Protein AF-A0A0A7GF21-F1 (afdb_monomer_lite)

Radius of gyration: 29.81 Å; chains: 1; bounding box: 66×84×25 Å

Secondary structure (DSSP, 8-state):
-EEEEEEESS-B--EEEEE--TTEEEEEEETTEEEEEEE-EEETTTEEE--B---EEEEEEEEEHHHHHHHHHHHHHHHHHHHTTS-S---HHHHHHHHHHHHHHHHTS--

Foldseek 3Di:
DDKDKDAFPFKDKDWDPQFDDQQKWKFKDDPNDTDDIFTFDDDVNTTTIGTDGDHGIIMIDIDRNVVVVVVVVVVVVVVVVVVVVPPPDPPPVVVVVVVVVVVVVVVVVPD

pLDDT: mean 83.8, std 17.34, range [48.25, 98.31]

Organism: Geoglobus acetivorans (NCBI:txid565033)

Structure (mmCIF, N/CA/C/O backbone):
data_AF-A0A0A7GF21-F1
#
_entry.id   AF-A0A0A7GF21-F1
#
loop_
_atom_site.group_PDB
_atom_site.id
_atom_site.type_symbol
_atom_site.label_atom_id
_atom_site.label_alt_id
_atom_site.label_comp_id
_atom_site.label_asym_id
_atom_site.label_entity_id
_atom_site.label_seq_id
_atom_site.pdbx_PDB_ins_code
_atom_site.Cartn_x
_atom_site.Cartn_y
_atom_site.Cartn_z
_atom_site.occupancy
_atom_site.B_iso_or_equiv
_atom_site.auth_seq_id
_atom_site.auth_comp_id
_atom_site.auth_asym_id
_atom_site.auth_atom_id
_atom_site.pdbx_PDB_model_num
ATOM 1 N N . MET A 1 1 ? -2.659 6.046 -10.093 1.00 85.38 1 ME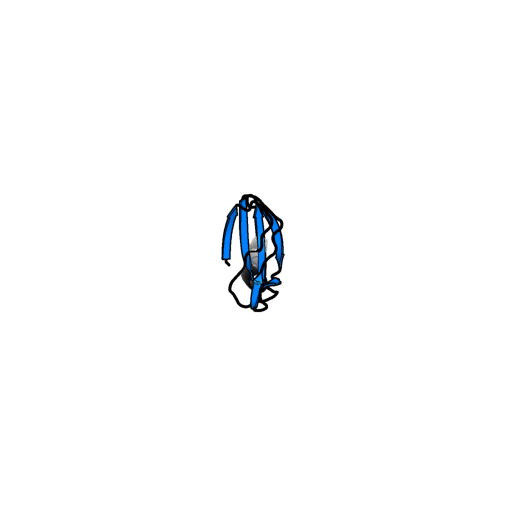T A N 1
ATOM 2 C CA . MET A 1 1 ? -3.010 5.990 -8.655 1.00 85.38 1 MET A CA 1
ATOM 3 C C . MET A 1 1 ? -4.498 5.728 -8.529 1.00 85.38 1 MET A C 1
ATOM 5 O O . MET A 1 1 ? -5.272 6.425 -9.172 1.00 85.38 1 MET A O 1
ATOM 9 N N . TRP A 1 2 ? -4.884 4.769 -7.689 1.00 94.25 2 TRP A N 1
ATOM 10 C CA . TRP A 1 2 ? -6.287 4.471 -7.384 1.00 94.25 2 TRP A CA 1
ATOM 11 C C . TRP A 1 2 ? -6.548 4.742 -5.908 1.00 94.25 2 TRP A C 1
ATOM 13 O O . TRP A 1 2 ? -5.692 4.461 -5.071 1.00 94.25 2 TRP A O 1
ATOM 23 N N . LYS A 1 3 ? -7.715 5.301 -5.587 1.00 96.44 3 LYS A N 1
ATOM 24 C CA . LYS A 1 3 ? -8.093 5.675 -4.222 1.00 96.44 3 LYS A CA 1
ATOM 25 C C . LYS A 1 3 ? -9.522 5.237 -3.944 1.00 96.44 3 LYS A C 1
ATOM 27 O O . LYS A 1 3 ? -10.418 5.521 -4.734 1.00 96.44 3 LYS A O 1
ATOM 32 N N . VAL A 1 4 ? -9.731 4.585 -2.807 1.00 96.56 4 VAL A N 1
ATOM 33 C CA . VAL A 1 4 ? -11.051 4.138 -2.358 1.00 96.56 4 VAL A CA 1
ATOM 34 C C . VAL A 1 4 ? -11.213 4.398 -0.866 1.00 96.56 4 VAL A C 1
ATOM 36 O O . VAL A 1 4 ? -10.266 4.269 -0.094 1.00 96.56 4 VAL A O 1
ATOM 39 N N . LYS A 1 5 ? -12.418 4.793 -0.457 1.00 97.38 5 LYS A N 1
ATOM 40 C CA . LYS A 1 5 ? -12.795 4.907 0.954 1.00 97.38 5 LYS A CA 1
ATOM 41 C C . LYS A 1 5 ? -13.695 3.739 1.310 1.00 97.38 5 LYS A C 1
ATOM 43 O O . LYS A 1 5 ? -14.644 3.459 0.581 1.00 97.38 5 LYS A O 1
ATOM 48 N N . VAL A 1 6 ? -13.403 3.074 2.419 1.00 96.56 6 VAL A N 1
ATOM 49 C CA . VAL A 1 6 ? -14.151 1.902 2.876 1.00 96.56 6 VAL A CA 1
ATOM 50 C C . VAL A 1 6 ? -14.494 2.027 4.352 1.00 96.56 6 VAL A C 1
ATOM 52 O O . VAL A 1 6 ? -13.738 2.601 5.133 1.00 96.56 6 VAL A O 1
ATOM 55 N N . GLN A 1 7 ? -15.640 1.466 4.730 1.00 97.31 7 GLN A N 1
ATOM 56 C CA . GLN A 1 7 ? -16.011 1.257 6.124 1.00 97.31 7 GLN A CA 1
ATOM 57 C C . GLN A 1 7 ? -15.982 -0.246 6.410 1.00 97.31 7 GLN A C 1
ATOM 59 O O . GLN A 1 7 ? -16.925 -0.974 6.101 1.00 97.31 7 GLN A O 1
ATOM 64 N N . ALA A 1 8 ? -14.873 -0.720 6.968 1.00 96.81 8 ALA A N 1
ATOM 65 C CA . ALA A 1 8 ? -14.629 -2.137 7.198 1.00 96.81 8 ALA A CA 1
ATOM 66 C C . ALA A 1 8 ? -15.009 -2.535 8.630 1.00 96.81 8 ALA A C 1
ATOM 68 O O . ALA A 1 8 ? -14.527 -1.951 9.597 1.00 96.81 8 ALA A O 1
ATOM 69 N N . LYS A 1 9 ? -15.861 -3.554 8.784 1.00 97.38 9 LYS A N 1
ATOM 70 C CA . LYS A 1 9 ? -16.225 -4.105 10.106 1.00 97.38 9 LYS A CA 1
ATOM 71 C C . LYS A 1 9 ? -15.320 -5.260 10.552 1.00 97.38 9 LYS A C 1
ATOM 73 O O . LYS A 1 9 ? -15.377 -5.656 11.710 1.00 97.38 9 LYS A O 1
ATOM 78 N N . LYS A 1 10 ? -14.552 -5.839 9.627 1.00 97.94 10 LYS A N 1
ATOM 79 C CA . LYS A 1 10 ? -13.679 -7.010 9.807 1.00 97.94 10 LYS A CA 1
ATOM 80 C C . LYS A 1 10 ? -12.504 -6.916 8.821 1.00 97.94 10 LYS A C 1
ATOM 82 O O . LYS A 1 10 ? -12.658 -6.188 7.837 1.00 97.94 10 LYS A O 1
ATOM 87 N N . PRO A 1 11 ? -11.398 -7.651 9.044 1.00 97.50 11 PRO A N 1
ATOM 88 C CA . PRO A 1 11 ? -10.342 -7.822 8.048 1.00 97.50 11 PRO A CA 1
ATOM 89 C C . PRO A 1 11 ? -10.897 -8.258 6.692 1.00 97.50 11 PRO A C 1
ATOM 91 O O . PRO A 1 11 ? -11.897 -8.982 6.625 1.00 97.50 11 PRO A O 1
ATOM 94 N N . PHE A 1 12 ? -10.271 -7.796 5.615 1.00 97.38 12 PHE A N 1
ATOM 95 C CA . PHE A 1 12 ? -10.767 -7.990 4.256 1.00 97.38 12 PHE A CA 1
ATOM 96 C C . PHE A 1 12 ? -9.628 -7.958 3.233 1.00 97.38 12 PHE A C 1
ATOM 98 O O . PHE A 1 12 ? -8.512 -7.529 3.516 1.00 97.38 12 PHE A O 1
ATOM 105 N N . MET A 1 13 ? -9.937 -8.426 2.025 1.00 95.94 13 MET A N 1
ATOM 106 C CA . MET A 1 13 ? -9.003 -8.511 0.905 1.00 95.94 13 MET A CA 1
ATOM 107 C C . MET A 1 13 ? -9.598 -7.785 -0.308 1.00 95.94 13 MET A C 1
ATOM 109 O O . MET A 1 13 ? -10.383 -8.389 -1.044 1.00 95.94 13 MET A O 1
ATOM 113 N N . PRO A 1 14 ? -9.287 -6.501 -0.548 1.00 94.88 14 PRO A N 1
ATOM 114 C CA . PRO A 1 14 ? -9.561 -5.884 -1.837 1.00 94.88 14 PRO A CA 1
ATOM 115 C C . PRO A 1 14 ? -8.806 -6.611 -2.955 1.00 94.88 14 PRO A C 1
ATOM 117 O O . PRO A 1 14 ? -7.585 -6.771 -2.902 1.00 94.88 14 PRO A O 1
ATOM 120 N N . SER A 1 15 ? -9.547 -7.012 -3.985 1.00 94.38 15 SER A N 1
ATOM 121 C CA . SER A 1 15 ? -9.003 -7.474 -5.259 1.00 94.38 15 SER A CA 1
ATOM 122 C C . SER A 1 15 ? -8.872 -6.304 -6.230 1.00 94.38 15 SER A C 1
ATOM 124 O O . SER A 1 15 ? -9.805 -5.513 -6.380 1.00 94.38 15 SER A O 1
ATOM 126 N N . PHE A 1 16 ? -7.754 -6.231 -6.935 1.00 94.94 16 PHE A N 1
ATOM 127 C CA . PHE A 1 16 ? -7.484 -5.237 -7.961 1.00 94.94 16 PHE A CA 1
ATOM 128 C C . PHE A 1 16 ? -7.288 -5.947 -9.301 1.00 94.94 16 PHE A C 1
ATOM 130 O O . PHE A 1 16 ? -6.326 -6.692 -9.481 1.00 94.94 16 PHE A O 1
ATOM 137 N N . ALA A 1 17 ? -8.242 -5.740 -10.213 1.00 91.19 17 ALA A N 1
ATOM 138 C CA . ALA A 1 17 ? -8.386 -6.457 -11.482 1.00 91.19 17 ALA A CA 1
ATOM 139 C C . ALA A 1 17 ? -7.401 -5.993 -12.577 1.00 91.19 17 ALA A C 1
ATOM 141 O O . ALA A 1 17 ? -7.764 -5.881 -13.741 1.00 91.19 17 ALA A O 1
ATOM 142 N N . GLU A 1 18 ? -6.160 -5.725 -12.183 1.00 90.56 18 GLU A N 1
ATOM 143 C CA . GLU A 1 18 ? -5.009 -5.551 -13.070 1.00 90.56 18 GLU A CA 1
ATOM 144 C C . GLU A 1 18 ? -4.136 -6.804 -13.001 1.00 90.56 18 GLU A C 1
ATOM 146 O O . GLU A 1 18 ? -4.174 -7.532 -12.000 1.00 90.56 18 GLU A O 1
ATOM 151 N N . ALA A 1 19 ? -3.318 -7.029 -14.032 1.00 91.88 19 ALA A N 1
ATOM 152 C CA . ALA A 1 19 ? -2.345 -8.117 -14.036 1.00 91.88 19 ALA A CA 1
ATOM 153 C C . ALA A 1 19 ? -1.449 -8.050 -12.789 1.00 91.88 19 ALA A C 1
ATOM 155 O O . ALA A 1 19 ? -0.994 -6.973 -12.382 1.00 91.88 19 ALA A O 1
ATOM 156 N N . TYR A 1 20 ? -1.233 -9.205 -12.162 1.00 93.81 20 TYR A N 1
ATOM 157 C CA . TYR A 1 20 ? -0.422 -9.300 -10.959 1.00 93.81 20 TYR A CA 1
ATOM 158 C C . TYR A 1 20 ? 0.998 -8.783 -11.201 1.00 93.81 20 TYR A C 1
ATOM 160 O O . TYR A 1 20 ? 1.689 -9.235 -12.112 1.00 93.81 20 TYR A O 1
ATOM 168 N N . ASP A 1 21 ? 1.433 -7.882 -10.323 1.00 93.12 21 ASP A N 1
ATOM 169 C CA . ASP A 1 21 ? 2.817 -7.436 -10.237 1.00 93.12 21 ASP A CA 1
ATOM 170 C C . ASP A 1 21 ? 3.179 -7.203 -8.753 1.00 93.12 21 ASP A C 1
ATOM 172 O O . ASP A 1 21 ? 2.443 -6.506 -8.042 1.00 93.12 21 ASP A O 1
ATOM 176 N N . PRO A 1 22 ? 4.292 -7.768 -8.244 1.00 94.00 22 PRO A N 1
ATOM 177 C CA . PRO A 1 22 ? 4.709 -7.600 -6.849 1.00 94.00 22 PRO A CA 1
ATOM 178 C C . PRO A 1 22 ? 5.068 -6.153 -6.470 1.00 94.00 22 PRO A C 1
ATOM 180 O O . PRO A 1 22 ? 5.229 -5.856 -5.284 1.00 94.00 22 PRO A O 1
ATOM 183 N N . LEU A 1 23 ? 5.223 -5.260 -7.449 1.00 95.69 23 LEU A N 1
ATOM 184 C CA . LEU A 1 23 ? 5.532 -3.844 -7.261 1.00 95.69 23 LEU A CA 1
ATOM 185 C C . LEU A 1 23 ? 4.283 -2.983 -7.014 1.00 95.69 23 LEU A C 1
ATOM 187 O O . LEU A 1 23 ? 4.399 -1.774 -6.796 1.00 95.69 23 LEU A O 1
ATOM 191 N N . TRP A 1 24 ? 3.087 -3.575 -7.020 1.00 96.19 24 TRP A N 1
ATOM 192 C CA . TRP A 1 24 ? 1.886 -2.925 -6.504 1.00 96.19 24 TRP A CA 1
ATOM 193 C C . TRP A 1 24 ? 1.885 -2.887 -4.968 1.00 96.19 24 TRP A C 1
ATOM 195 O O . TRP A 1 24 ? 2.083 -3.900 -4.293 1.00 96.19 24 TRP A O 1
ATOM 205 N N . GLU A 1 25 ? 1.585 -1.714 -4.409 1.00 96.81 25 GLU A N 1
ATOM 206 C CA . GLU A 1 25 ? 1.481 -1.464 -2.970 1.00 96.81 25 GLU A CA 1
ATOM 207 C C . GLU A 1 25 ? 0.147 -0.774 -2.650 1.00 96.81 25 GLU A C 1
ATOM 209 O O . GLU A 1 25 ? -0.223 0.225 -3.274 1.00 96.81 25 GLU A O 1
ATOM 214 N N . ALA A 1 26 ? -0.559 -1.273 -1.636 1.00 97.62 26 ALA A N 1
ATOM 215 C CA . ALA A 1 26 ? -1.684 -0.587 -1.019 1.00 97.62 26 ALA A CA 1
ATOM 216 C C . ALA A 1 26 ? -1.214 0.174 0.228 1.00 97.62 26 ALA A C 1
ATOM 218 O O . ALA A 1 26 ? -0.582 -0.385 1.124 1.00 97.62 26 ALA A O 1
ATOM 219 N N . ARG A 1 27 ? -1.544 1.462 0.298 1.00 97.75 27 ARG A N 1
ATOM 220 C CA . ARG A 1 27 ? -1.274 2.358 1.427 1.00 97.75 27 ARG A CA 1
ATOM 221 C C . ARG A 1 27 ? -2.569 2.650 2.153 1.00 97.75 27 ARG A C 1
ATOM 223 O O . ARG A 1 27 ? -3.504 3.175 1.546 1.00 97.75 27 ARG A O 1
ATOM 230 N N . ILE A 1 28 ? -2.628 2.294 3.428 1.00 98.12 28 ILE A N 1
ATOM 231 C CA . ILE A 1 28 ? -3.847 2.373 4.223 1.00 98.12 28 ILE A CA 1
ATOM 232 C C . ILE A 1 28 ? -3.744 3.586 5.131 1.00 98.12 28 ILE A C 1
ATOM 234 O O . ILE A 1 28 ? -2.773 3.736 5.872 1.00 98.12 28 ILE A O 1
ATOM 238 N N . TYR A 1 29 ? -4.751 4.446 5.078 1.00 98.25 29 TYR A N 1
ATOM 239 C CA . TYR A 1 29 ? -4.829 5.667 5.856 1.00 98.25 29 TYR A CA 1
ATOM 240 C C . TYR A 1 29 ? -6.048 5.647 6.772 1.00 98.25 29 TYR A C 1
ATOM 242 O O . TYR A 1 29 ? -7.147 5.266 6.364 1.00 98.25 29 TYR A O 1
ATOM 250 N N . ARG A 1 30 ? -5.858 6.138 7.994 1.00 97.44 30 ARG A N 1
ATOM 251 C CA . ARG A 1 30 ? -6.922 6.440 8.955 1.00 97.44 30 ARG A CA 1
ATOM 252 C C . ARG A 1 30 ? -6.755 7.888 9.393 1.00 97.44 30 ARG A C 1
ATOM 254 O O . ARG A 1 30 ? -5.660 8.286 9.782 1.00 97.44 30 ARG A O 1
ATOM 261 N N . ASP A 1 31 ? -7.812 8.684 9.259 1.00 96.06 31 ASP A N 1
ATOM 262 C CA . ASP A 1 31 ? -7.807 10.114 9.606 1.00 96.06 31 ASP A CA 1
ATOM 263 C C . ASP A 1 31 ? -6.628 10.891 8.980 1.00 96.06 31 ASP A C 1
ATOM 265 O O . ASP A 1 31 ? -5.986 11.729 9.610 1.00 96.06 31 ASP A O 1
ATOM 269 N N . GLY A 1 32 ? -6.296 10.558 7.727 1.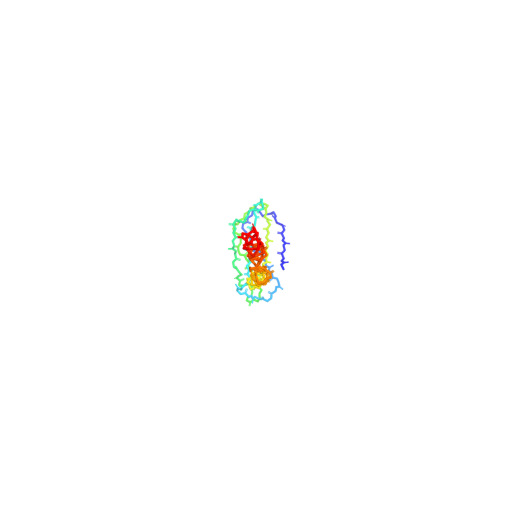00 96.12 32 GLY A N 1
ATOM 270 C CA . GLY A 1 32 ? -5.194 11.165 6.971 1.00 96.12 32 GLY A CA 1
ATOM 271 C C . GLY A 1 32 ? -3.789 10.667 7.334 1.00 96.12 32 GLY A C 1
ATOM 272 O O . GLY A 1 32 ? -2.825 11.064 6.684 1.00 96.12 32 GLY A O 1
ATOM 273 N N . LYS A 1 33 ? -3.642 9.780 8.324 1.00 97.62 33 LYS A N 1
ATOM 274 C CA . LYS A 1 33 ? -2.353 9.199 8.726 1.00 97.62 33 LYS A CA 1
ATOM 275 C C . LYS A 1 33 ? -2.168 7.819 8.114 1.00 97.62 33 LYS A C 1
ATOM 277 O O . LYS A 1 33 ? -3.083 7.002 8.163 1.00 97.62 33 LYS A O 1
ATOM 282 N N . LEU A 1 34 ? -0.984 7.560 7.560 1.00 97.62 34 LEU A N 1
ATOM 283 C CA . LEU A 1 34 ? -0.611 6.236 7.065 1.00 97.62 34 LEU A CA 1
ATOM 284 C C . LEU A 1 34 ? -0.502 5.272 8.253 1.00 97.62 34 LEU A C 1
ATOM 286 O O . LEU A 1 34 ? 0.272 5.531 9.173 1.00 97.62 34 LEU A O 1
ATOM 290 N N . VAL A 1 35 ? -1.266 4.184 8.222 1.00 97.56 35 VAL A N 1
ATOM 291 C CA . VAL A 1 35 ? -1.271 3.152 9.270 1.00 97.56 35 VAL A CA 1
ATOM 292 C C . VAL A 1 35 ? -0.605 1.859 8.815 1.00 97.56 35 VAL A C 1
ATOM 294 O O . VAL A 1 35 ? 0.056 1.209 9.615 1.00 97.56 35 VAL A O 1
ATOM 297 N N . GLU A 1 36 ? -0.719 1.510 7.532 1.00 97.06 36 GLU A N 1
ATOM 298 C CA . GLU A 1 36 ? -0.184 0.253 7.006 1.00 97.06 36 GLU A CA 1
ATOM 299 C C . GLU A 1 36 ? 0.219 0.393 5.532 1.00 97.06 36 GLU A C 1
ATOM 301 O O . GLU A 1 36 ? -0.368 1.169 4.769 1.00 97.06 36 GLU A O 1
ATOM 306 N N . LYS A 1 37 ? 1.233 -0.379 5.131 1.00 97.12 37 LYS A N 1
ATOM 307 C CA . LYS A 1 37 ? 1.594 -0.622 3.733 1.00 97.12 37 LYS A CA 1
ATOM 308 C C . LYS A 1 37 ? 1.527 -2.117 3.466 1.00 97.12 37 LYS A C 1
ATOM 310 O O . LYS A 1 37 ? 2.196 -2.891 4.145 1.00 97.12 37 LYS A O 1
ATOM 315 N N . VAL A 1 38 ? 0.754 -2.505 2.461 1.00 97.06 38 VAL A N 1
ATOM 316 C CA . VAL A 1 38 ? 0.493 -3.903 2.119 1.00 97.06 38 VAL A CA 1
ATOM 317 C C . VAL A 1 38 ? 0.980 -4.163 0.700 1.00 97.06 38 VAL A C 1
ATOM 319 O O . VAL A 1 38 ? 0.607 -3.451 -0.233 1.00 97.06 38 VAL A O 1
ATOM 322 N N . LYS A 1 39 ? 1.820 -5.186 0.529 1.00 95.88 39 LYS A N 1
ATOM 323 C CA . LYS A 1 39 ? 2.266 -5.639 -0.795 1.00 95.88 39 LYS A CA 1
ATOM 324 C C . LYS A 1 39 ? 1.175 -6.447 -1.484 1.00 95.88 39 LYS A C 1
ATOM 326 O O . LYS A 1 39 ? 0.370 -7.096 -0.817 1.00 95.88 39 LYS A O 1
ATOM 331 N N . SER A 1 40 ? 1.190 -6.434 -2.811 1.00 95.75 40 SER A N 1
ATOM 332 C CA . SER A 1 40 ? 0.327 -7.308 -3.598 1.00 95.75 40 SER A CA 1
ATOM 333 C C . SER A 1 40 ? 0.653 -8.787 -3.370 1.00 95.75 40 SER A C 1
ATOM 335 O O . SER A 1 40 ? 1.816 -9.188 -3.310 1.00 95.75 40 SER A O 1
ATOM 337 N N . ILE A 1 41 ? -0.397 -9.593 -3.265 1.00 95.00 41 ILE A N 1
ATOM 338 C CA . ILE A 1 41 ? -0.385 -11.053 -3.229 1.00 95.00 41 ILE A CA 1
ATOM 339 C C . ILE A 1 41 ? -1.209 -11.527 -4.433 1.00 95.00 41 ILE A C 1
ATOM 341 O O . ILE A 1 41 ? -2.291 -10.982 -4.668 1.00 95.00 41 ILE A O 1
ATOM 345 N N . PRO A 1 42 ? -0.754 -12.529 -5.202 1.00 94.06 42 PRO A N 1
ATOM 346 C CA . PRO A 1 42 ? -1.508 -13.011 -6.351 1.00 94.06 42 PRO A CA 1
ATOM 347 C C . PRO A 1 42 ? -2.809 -13.687 -5.897 1.00 94.06 42 PRO A C 1
ATOM 349 O O . PRO A 1 42 ? -2.794 -14.698 -5.195 1.00 94.06 42 PRO A O 1
ATOM 352 N N . LEU A 1 43 ? -3.946 -13.148 -6.333 1.00 90.25 43 LEU A N 1
ATOM 353 C CA . LEU A 1 43 ? -5.261 -13.771 -6.209 1.00 90.25 43 LEU A CA 1
ATOM 354 C C . LEU A 1 43 ? -5.607 -14.489 -7.510 1.00 90.25 43 LEU A C 1
ATOM 356 O O . LEU A 1 43 ? -5.408 -13.960 -8.607 1.00 90.25 43 LEU A O 1
ATOM 360 N N . TYR A 1 44 ? -6.122 -15.714 -7.380 1.00 84.75 44 TYR A N 1
ATOM 361 C CA . TYR A 1 44 ? -6.457 -16.589 -8.511 1.00 84.75 44 TYR A CA 1
ATOM 362 C C . TYR A 1 44 ? -5.307 -16.769 -9.518 1.00 84.75 44 TYR A C 1
ATOM 364 O O . TYR A 1 44 ? -5.548 -17.073 -10.679 1.00 84.75 44 TYR A O 1
ATOM 372 N N . SER A 1 45 ? -4.061 -16.564 -9.076 1.00 81.25 45 SER A N 1
ATOM 373 C CA . SER A 1 45 ? -2.835 -16.586 -9.888 1.00 81.25 45 SER A CA 1
ATOM 374 C C . SER A 1 45 ? -2.709 -15.499 -10.964 1.00 81.25 45 SER A C 1
ATOM 376 O O . SER A 1 45 ? -1.751 -15.549 -11.731 1.00 81.25 45 SER A O 1
ATOM 378 N N . VAL A 1 46 ? -3.625 -14.522 -11.044 1.00 84.25 46 VAL A N 1
ATOM 379 C CA . VAL A 1 46 ? -3.624 -13.541 -12.152 1.00 84.25 46 VAL A CA 1
ATOM 380 C C . VAL A 1 46 ? -3.776 -12.090 -11.713 1.00 84.25 46 VAL A C 1
ATOM 382 O O . VAL A 1 46 ? -3.250 -11.212 -12.390 1.00 84.25 46 VAL A O 1
ATOM 385 N N . ILE A 1 47 ? -4.479 -11.821 -10.610 1.00 92.31 47 ILE A N 1
ATOM 386 C CA . ILE A 1 47 ? -4.815 -10.451 -10.194 1.00 92.31 47 ILE A CA 1
ATOM 387 C C . ILE A 1 47 ? -4.190 -10.098 -8.847 1.00 92.31 47 ILE A C 1
ATOM 389 O O . ILE A 1 47 ? -3.758 -10.967 -8.091 1.00 92.31 47 ILE A O 1
ATOM 393 N N . ASN A 1 48 ? -4.146 -8.809 -8.531 1.00 96.38 48 ASN A N 1
ATOM 394 C CA . ASN A 1 48 ? -3.544 -8.309 -7.300 1.00 96.38 48 ASN A CA 1
ATOM 395 C C . ASN A 1 48 ? -4.539 -8.378 -6.130 1.00 96.38 48 ASN A C 1
ATOM 397 O O . ASN A 1 48 ? -5.704 -8.002 -6.272 1.00 96.38 48 ASN A O 1
ATOM 401 N N . GLY A 1 49 ? -4.080 -8.821 -4.964 1.00 96.44 49 GLY A N 1
ATOM 402 C CA . GLY A 1 49 ? -4.824 -8.796 -3.706 1.00 96.44 49 GLY A CA 1
ATOM 403 C C . GLY A 1 49 ? -4.010 -8.181 -2.583 1.00 96.44 49 GLY A C 1
ATOM 404 O O . GLY A 1 49 ? -2.796 -8.354 -2.530 1.00 96.44 49 GLY A O 1
ATOM 405 N N . PHE A 1 50 ? -4.674 -7.484 -1.666 1.00 97.00 50 PHE A N 1
ATOM 406 C CA . PHE A 1 50 ? -4.012 -6.840 -0.531 1.00 97.00 50 PHE A CA 1
ATOM 407 C C . PHE A 1 50 ? -4.713 -7.240 0.760 1.00 97.00 50 PHE A C 1
ATOM 409 O O . PHE A 1 50 ? -5.864 -6.872 0.965 1.00 97.00 50 PHE A O 1
ATOM 416 N N . TRP A 1 51 ? -4.054 -8.009 1.626 1.00 97.19 51 TRP A N 1
ATOM 417 C CA . TRP A 1 51 ? -4.660 -8.419 2.893 1.00 97.19 51 TRP A CA 1
ATOM 418 C C . TRP A 1 51 ? -4.601 -7.271 3.899 1.00 97.19 51 TRP A C 1
ATOM 420 O O . TRP A 1 51 ? -3.509 -6.845 4.266 1.00 97.19 51 TRP A O 1
ATOM 430 N N . ILE A 1 52 ? -5.758 -6.779 4.346 1.00 97.31 52 ILE A N 1
ATOM 431 C CA . ILE A 1 52 ? -5.856 -5.637 5.261 1.00 97.31 52 ILE A CA 1
ATOM 432 C C . ILE A 1 52 ? -6.497 -6.098 6.570 1.00 97.31 52 ILE A C 1
ATOM 434 O O . ILE A 1 52 ? -7.661 -6.512 6.598 1.00 97.31 52 ILE A O 1
ATOM 438 N N . ASN A 1 53 ? -5.738 -5.998 7.665 1.00 97.19 53 ASN A N 1
ATOM 439 C CA . ASN A 1 53 ? -6.224 -6.301 9.016 1.00 97.19 53 ASN A CA 1
ATOM 440 C C . ASN A 1 53 ? -6.933 -5.108 9.674 1.00 97.19 53 ASN A C 1
ATOM 442 O O . ASN A 1 53 ? -7.705 -5.287 10.618 1.00 97.19 53 ASN A O 1
ATOM 446 N N . GLU A 1 54 ? -6.689 -3.897 9.174 1.00 97.19 54 GLU A N 1
ATOM 447 C CA . GLU A 1 54 ? -7.292 -2.677 9.693 1.00 97.19 54 GLU A CA 1
ATOM 448 C C . GLU A 1 54 ? -8.812 -2.629 9.472 1.00 97.19 54 GLU A C 1
ATOM 450 O O . GLU A 1 54 ? -9.351 -3.080 8.460 1.00 97.19 54 GLU A O 1
ATOM 455 N N . THR A 1 55 ? -9.520 -2.023 10.428 1.00 97.50 55 THR A N 1
ATOM 456 C CA . THR A 1 55 ? -10.981 -1.841 10.398 1.00 97.50 55 THR A CA 1
ATOM 457 C C . THR A 1 55 ? -11.373 -0.376 10.626 1.00 97.50 55 THR A C 1
ATOM 459 O O . THR A 1 55 ? -10.527 0.484 10.890 1.00 97.50 55 THR A O 1
ATOM 462 N N . GLY A 1 56 ? -12.665 -0.070 10.502 1.00 97.25 56 GLY A N 1
ATOM 463 C CA . GLY A 1 56 ? -13.224 1.274 10.628 1.00 97.25 56 GLY A CA 1
ATOM 464 C C . GLY A 1 56 ? -13.282 2.025 9.299 1.00 97.25 56 GLY A C 1
ATOM 465 O O . GLY A 1 56 ? -13.395 1.420 8.233 1.00 97.25 56 GLY A O 1
ATOM 466 N N . ASN A 1 57 ? -13.242 3.357 9.375 1.00 98.06 57 ASN A N 1
ATOM 467 C CA . ASN A 1 57 ? -13.218 4.230 8.204 1.00 98.06 57 ASN A CA 1
ATOM 468 C C . ASN A 1 57 ? -11.778 4.348 7.701 1.00 98.06 57 ASN A C 1
ATOM 470 O O . ASN A 1 57 ? -10.938 4.967 8.355 1.00 98.06 57 ASN A O 1
ATOM 474 N N . LEU A 1 58 ? -11.502 3.742 6.551 1.00 98.19 58 LEU A N 1
ATOM 475 C CA . LEU A 1 58 ? -10.173 3.691 5.957 1.00 98.19 58 LEU A CA 1
ATOM 476 C C . LEU A 1 58 ? -10.184 4.350 4.584 1.00 98.19 58 LEU A C 1
ATOM 478 O O . LEU A 1 58 ? -11.145 4.241 3.819 1.00 98.19 58 LEU A O 1
ATOM 482 N N . GLU A 1 59 ? -9.078 4.994 4.252 1.00 98.31 59 GLU A N 1
ATOM 483 C CA . GLU A 1 59 ? -8.753 5.398 2.896 1.00 98.31 59 GLU A CA 1
ATOM 484 C C . GLU A 1 59 ? -7.611 4.518 2.390 1.00 98.31 59 GLU A C 1
ATOM 486 O O . GLU A 1 59 ? -6.541 4.469 2.984 1.00 98.31 59 GLU A O 1
ATOM 491 N N . ILE A 1 60 ? -7.843 3.809 1.291 1.00 97.94 60 ILE A N 1
ATOM 492 C CA . ILE A 1 60 ? -6.871 2.913 0.672 1.00 97.94 60 ILE A CA 1
ATOM 493 C C . ILE A 1 60 ? -6.405 3.562 -0.620 1.00 97.94 60 ILE A C 1
ATOM 495 O O . ILE A 1 60 ? -7.219 3.931 -1.471 1.00 97.94 60 ILE A O 1
ATOM 499 N N . VAL A 1 61 ? -5.092 3.672 -0.777 1.00 97.50 61 VAL A N 1
ATOM 500 C CA . VAL A 1 61 ? -4.461 4.191 -1.985 1.00 97.50 61 VAL A CA 1
ATOM 501 C C . VAL A 1 61 ? -3.571 3.111 -2.584 1.00 97.50 61 VAL A C 1
ATOM 503 O O . VAL A 1 61 ? -2.595 2.705 -1.963 1.00 97.50 61 VAL A O 1
ATOM 506 N N . ILE A 1 62 ? -3.884 2.669 -3.798 1.00 96.62 62 ILE A N 1
ATOM 507 C CA . ILE A 1 62 ? -3.079 1.696 -4.543 1.00 96.62 62 ILE A CA 1
ATOM 508 C C . ILE A 1 62 ? -2.130 2.458 -5.473 1.00 96.62 62 ILE A C 1
ATOM 510 O O . ILE A 1 62 ? -2.562 3.297 -6.281 1.00 96.62 62 ILE A O 1
ATOM 514 N N . ARG A 1 63 ? -0.829 2.181 -5.343 1.00 95.88 63 ARG A N 1
ATOM 515 C CA . ARG A 1 63 ? 0.248 2.790 -6.137 1.00 95.88 63 ARG A CA 1
ATOM 516 C C . ARG A 1 63 ? 1.224 1.737 -6.634 1.00 95.88 63 ARG A C 1
ATOM 518 O O . ARG A 1 63 ? 1.429 0.707 -5.999 1.00 95.88 63 ARG A O 1
ATOM 525 N N . TYR A 1 64 ? 1.834 2.040 -7.772 1.00 94.62 64 TYR A N 1
ATOM 526 C CA . TYR A 1 64 ? 2.916 1.247 -8.328 1.00 94.62 64 TYR A CA 1
ATOM 527 C C . TYR A 1 64 ? 4.240 1.808 -7.813 1.00 94.62 64 TYR A C 1
ATOM 529 O O . TYR A 1 64 ? 4.525 2.982 -8.047 1.00 94.62 64 TYR A O 1
ATOM 537 N N . THR A 1 65 ? 5.046 1.015 -7.107 1.00 93.56 65 THR A N 1
ATOM 5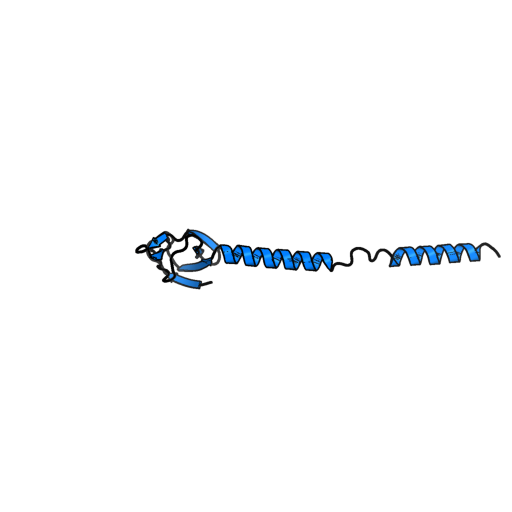38 C CA . THR A 1 65 ? 6.281 1.504 -6.467 1.00 93.56 65 THR A CA 1
ATOM 539 C C . THR A 1 65 ? 7.241 2.202 -7.446 1.00 93.56 65 THR A C 1
ATOM 541 O O . THR A 1 65 ? 7.749 3.268 -7.097 1.00 93.56 65 THR A O 1
ATOM 544 N N . PRO A 1 66 ? 7.441 1.720 -8.689 1.00 93.19 66 PRO A N 1
ATOM 545 C CA . PRO A 1 66 ? 8.263 2.429 -9.670 1.00 93.19 66 PRO A CA 1
ATOM 546 C C . PRO A 1 66 ? 7.785 3.840 -10.031 1.00 93.19 66 PRO A C 1
ATOM 548 O O . PRO A 1 66 ? 8.616 4.674 -10.385 1.00 93.19 66 PRO A O 1
ATOM 551 N N . GLN A 1 67 ? 6.483 4.142 -9.922 1.00 89.44 67 GLN A N 1
ATOM 552 C CA . GLN A 1 67 ? 5.987 5.510 -10.138 1.00 89.44 67 GLN A CA 1
ATOM 553 C C . GLN A 1 67 ? 6.568 6.470 -9.097 1.00 89.44 67 GLN A C 1
ATOM 555 O O . GLN A 1 67 ? 6.940 7.584 -9.445 1.00 89.44 67 GLN A O 1
ATOM 560 N N . ASP A 1 68 ? 6.726 6.028 -7.848 1.00 90.06 68 ASP A N 1
ATOM 561 C CA . ASP A 1 68 ? 7.300 6.866 -6.793 1.00 90.06 68 ASP A CA 1
ATOM 562 C C . ASP A 1 68 ? 8.792 7.141 -7.028 1.00 90.06 68 ASP A C 1
ATOM 564 O O . ASP A 1 68 ? 9.272 8.235 -6.738 1.00 90.06 68 ASP A O 1
ATOM 568 N N . TRP A 1 69 ? 9.536 6.172 -7.575 1.00 90.00 69 TRP A N 1
ATOM 569 C CA . TRP A 1 69 ? 10.938 6.380 -7.954 1.00 90.00 69 TRP A CA 1
ATOM 570 C C . TRP A 1 69 ? 11.072 7.381 -9.094 1.00 90.00 69 TRP A C 1
ATOM 572 O O . TRP A 1 69 ? 11.965 8.225 -9.059 1.00 90.00 69 TRP A O 1
ATOM 582 N N . PHE A 1 70 ? 10.181 7.298 -10.084 1.00 89.31 70 PHE A N 1
ATOM 583 C CA . PHE A 1 70 ? 10.150 8.240 -11.195 1.00 89.31 70 PHE A CA 1
ATOM 584 C C . PHE A 1 70 ? 9.809 9.658 -10.714 1.00 89.31 70 PHE A C 1
ATOM 586 O O . PHE A 1 70 ? 10.549 10.589 -11.017 1.00 89.31 70 PHE A O 1
ATOM 593 N N . GLU A 1 71 ? 8.766 9.813 -9.889 1.00 89.56 71 GLU A N 1
ATOM 594 C CA . GLU A 1 71 ? 8.392 11.099 -9.277 1.00 89.56 71 GLU A CA 1
ATOM 595 C C . GLU A 1 71 ? 9.541 11.693 -8.444 1.00 89.56 71 GLU A C 1
ATOM 597 O O . GLU A 1 71 ? 9.847 12.881 -8.561 1.00 89.56 71 GLU A O 1
ATOM 602 N N . TRP A 1 72 ? 10.217 10.869 -7.638 1.00 91.75 72 TRP A N 1
ATOM 603 C CA . TRP A 1 72 ? 11.379 11.296 -6.857 1.00 91.75 72 TRP A CA 1
ATOM 604 C C . TRP A 1 72 ? 12.548 11.734 -7.742 1.00 91.75 72 TRP A C 1
ATOM 606 O O . TRP A 1 72 ? 13.174 12.763 -7.482 1.00 91.75 72 TRP A O 1
ATOM 616 N N . PHE A 1 73 ? 12.847 10.970 -8.793 1.00 89.00 73 PHE A N 1
ATOM 617 C CA . PHE A 1 73 ? 13.937 11.289 -9.706 1.00 89.00 73 PHE A CA 1
ATOM 618 C C . PHE A 1 73 ? 13.670 12.589 -10.471 1.00 89.00 73 PHE A C 1
ATOM 620 O O . PHE A 1 73 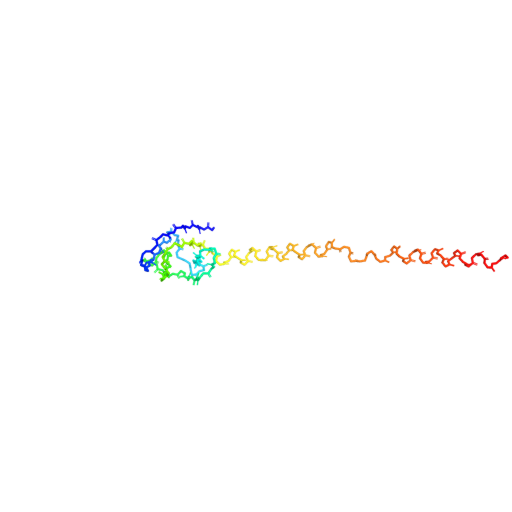? 14.571 13.419 -10.608 1.00 89.00 73 PHE A O 1
ATOM 627 N N . ASP A 1 74 ? 12.437 12.801 -10.926 1.00 89.00 74 ASP A N 1
ATOM 628 C CA . ASP A 1 74 ? 12.043 14.030 -11.609 1.00 89.00 74 ASP A CA 1
ATOM 629 C C . ASP A 1 74 ? 12.123 15.255 -10.693 1.00 89.00 74 ASP A C 1
ATOM 631 O O . ASP A 1 74 ? 12.651 16.290 -11.115 1.00 89.00 74 ASP A O 1
ATOM 635 N N . ASP A 1 75 ? 11.680 15.144 -9.437 1.00 90.75 75 ASP A N 1
ATOM 636 C CA . ASP A 1 75 ? 11.820 16.221 -8.451 1.00 90.75 75 ASP A CA 1
ATOM 637 C C . ASP A 1 75 ? 13.295 16.517 -8.142 1.00 90.75 75 ASP A C 1
ATOM 639 O O . ASP A 1 75 ? 13.731 17.673 -8.177 1.00 90.75 75 ASP A O 1
ATOM 643 N N . PHE A 1 76 ? 14.105 15.477 -7.928 1.00 90.12 76 PHE A N 1
ATOM 644 C CA . PHE A 1 76 ? 15.545 15.622 -7.730 1.00 90.12 76 PHE A CA 1
ATOM 645 C C . PHE A 1 76 ? 16.200 16.343 -8.913 1.00 90.12 76 PHE A C 1
ATOM 647 O O . PHE A 1 76 ? 16.922 17.328 -8.730 1.00 90.12 76 PHE A O 1
ATOM 654 N N . ARG A 1 77 ? 15.910 15.898 -10.141 1.00 85.00 77 ARG A N 1
ATOM 655 C CA . ARG A 1 77 ? 16.445 16.493 -11.369 1.00 85.00 77 ARG A CA 1
ATOM 656 C C . ARG A 1 77 ? 16.007 17.948 -11.514 1.00 85.00 77 ARG A C 1
ATOM 658 O O . ARG A 1 77 ? 16.820 18.792 -11.889 1.00 85.00 77 ARG A O 1
ATOM 665 N N . TYR A 1 78 ? 14.749 18.262 -11.212 1.00 86.19 78 TYR A N 1
ATOM 666 C CA . TYR A 1 78 ? 14.219 19.622 -11.262 1.00 86.19 78 TYR A CA 1
ATOM 667 C C . TYR A 1 78 ? 14.920 20.550 -10.259 1.00 86.19 78 TYR A C 1
ATOM 669 O O . TYR A 1 78 ? 15.359 21.647 -10.628 1.00 86.19 78 TYR A O 1
ATOM 677 N N . ASN A 1 79 ? 15.102 20.096 -9.018 1.00 88.19 79 ASN A N 1
ATOM 678 C CA . ASN A 1 79 ? 15.824 20.844 -7.993 1.00 88.19 79 ASN A CA 1
ATOM 679 C C . ASN A 1 79 ? 17.303 21.033 -8.364 1.00 88.19 79 ASN A C 1
ATOM 681 O O . ASN A 1 79 ? 17.819 22.148 -8.266 1.00 88.19 79 ASN A O 1
ATOM 685 N N . LEU A 1 80 ? 17.965 20.005 -8.900 1.00 82.88 80 LEU A N 1
ATOM 686 C CA . LEU A 1 80 ? 19.340 20.103 -9.394 1.00 82.88 80 LEU A CA 1
ATOM 687 C C . LEU A 1 80 ? 19.466 21.131 -10.533 1.00 82.88 80 LEU A C 1
ATOM 689 O O . LEU A 1 80 ? 20.359 21.978 -10.528 1.00 82.88 80 LEU A O 1
ATOM 693 N N . HIS A 1 81 ? 18.521 21.136 -11.476 1.00 73.62 81 HIS A N 1
ATOM 694 C CA . HIS A 1 81 ? 18.502 22.093 -12.585 1.00 73.62 81 HIS A CA 1
ATOM 695 C C . HIS A 1 81 ? 18.265 23.543 -12.125 1.00 73.62 81 HIS A C 1
ATOM 697 O O . HIS A 1 81 ? 18.702 24.488 -12.790 1.00 73.62 81 HIS A O 1
ATOM 703 N N . ARG A 1 82 ? 17.571 23.739 -10.994 1.00 76.75 82 ARG A N 1
ATOM 704 C CA . ARG A 1 82 ? 17.410 25.045 -10.338 1.00 76.75 82 ARG A CA 1
ATOM 705 C C . ARG A 1 82 ? 18.714 25.500 -9.682 1.00 76.75 82 ARG A C 1
ATOM 707 O O . ARG A 1 82 ? 19.048 26.675 -9.799 1.00 76.75 82 ARG A O 1
ATOM 714 N N . LEU A 1 83 ? 19.464 24.587 -9.063 1.00 70.19 83 LEU A N 1
ATOM 715 C CA . LEU A 1 83 ? 20.762 24.891 -8.451 1.00 70.19 83 LEU A CA 1
ATOM 716 C C . LEU A 1 83 ? 21.799 25.343 -9.488 1.00 70.19 83 LEU A C 1
ATOM 718 O O . LEU A 1 83 ? 22.472 26.343 -9.266 1.00 70.19 83 LEU A O 1
ATOM 722 N N . HIS A 1 84 ? 21.853 24.711 -10.664 1.00 60.56 84 HIS 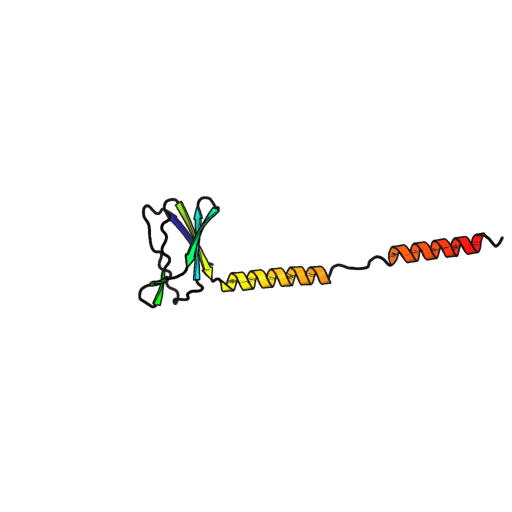A N 1
ATOM 723 C CA . HIS A 1 84 ? 22.708 25.171 -11.772 1.00 60.56 84 HIS A CA 1
ATOM 724 C C . HIS A 1 84 ? 22.285 26.519 -12.379 1.00 60.56 84 HIS A C 1
ATOM 726 O O . HIS A 1 84 ? 23.059 27.138 -13.105 1.00 60.56 84 HIS A O 1
ATOM 732 N N . ARG A 1 85 ? 21.059 26.982 -12.099 1.00 59.03 85 ARG A N 1
ATOM 733 C CA . ARG A 1 85 ? 20.557 28.298 -12.516 1.00 59.03 85 ARG A CA 1
ATOM 734 C C . ARG A 1 85 ? 20.718 29.364 -11.428 1.00 59.03 85 ARG A C 1
ATOM 736 O O . ARG A 1 85 ? 20.358 30.518 -11.663 1.00 59.03 85 ARG A O 1
ATOM 743 N N . LEU A 1 86 ? 21.233 29.003 -10.249 1.00 56.69 86 LEU A N 1
ATOM 744 C CA . LEU A 1 86 ? 21.655 29.992 -9.268 1.00 56.69 86 LEU A CA 1
ATOM 745 C C . LEU A 1 86 ? 22.902 30.691 -9.822 1.00 56.69 86 LEU A C 1
ATOM 747 O O . LEU A 1 86 ? 23.869 30.009 -10.163 1.00 56.69 86 LEU A O 1
ATOM 751 N N . PRO A 1 87 ? 22.920 32.031 -9.920 1.00 58.03 87 PRO A N 1
ATOM 752 C CA . PRO A 1 87 ? 24.133 32.760 -10.244 1.00 58.03 87 PRO A CA 1
ATOM 753 C C . PRO A 1 87 ? 25.084 32.661 -9.047 1.00 58.03 87 PRO A C 1
ATOM 755 O O . PRO A 1 87 ? 25.134 33.543 -8.189 1.00 58.03 87 PRO A O 1
ATOM 758 N N . ILE A 1 88 ? 25.826 31.562 -8.962 1.00 57.84 88 ILE A N 1
ATOM 759 C CA . ILE A 1 88 ? 27.010 31.487 -8.118 1.00 57.84 88 ILE A CA 1
ATOM 760 C C . ILE A 1 88 ? 28.019 32.418 -8.799 1.00 57.84 88 ILE A C 1
ATOM 762 O O . ILE A 1 88 ? 28.394 32.189 -9.943 1.00 57.84 88 ILE A O 1
ATOM 766 N N . LEU A 1 89 ? 28.380 33.499 -8.099 1.00 50.50 89 LEU A N 1
ATOM 767 C CA . LEU A 1 89 ? 29.192 34.648 -8.537 1.00 50.50 89 LEU A CA 1
ATOM 768 C C . LEU A 1 89 ? 28.432 35.807 -9.216 1.00 50.50 89 LEU A C 1
ATOM 770 O O . LEU A 1 89 ? 28.719 36.220 -10.334 1.00 50.50 89 LEU A O 1
ATOM 774 N N . ARG A 1 90 ? 27.588 36.500 -8.440 1.00 48.25 90 ARG A N 1
ATOM 775 C CA . ARG A 1 90 ? 27.596 37.978 -8.463 1.00 48.25 90 ARG A CA 1
ATOM 776 C C . ARG A 1 90 ? 28.481 38.500 -7.325 1.00 48.25 90 ARG A C 1
ATOM 778 O O . ARG A 1 90 ? 28.013 39.230 -6.460 1.00 48.25 90 ARG A O 1
ATOM 785 N N . LEU A 1 91 ? 29.756 38.111 -7.327 1.00 51.78 91 LEU A N 1
ATOM 786 C CA . LEU A 1 91 ? 30.799 38.758 -6.521 1.00 51.78 91 LEU A CA 1
ATOM 787 C C . LEU A 1 91 ? 31.656 39.741 -7.337 1.00 51.78 91 LEU A C 1
ATOM 789 O O . LEU A 1 91 ? 32.387 40.514 -6.749 1.00 51.78 91 LEU A O 1
ATOM 793 N N . GLU A 1 92 ? 31.481 39.869 -8.657 1.00 53.22 92 GLU A N 1
ATOM 794 C CA . GLU A 1 92 ? 32.252 40.867 -9.426 1.00 53.22 92 GLU A CA 1
ATOM 795 C C . GLU A 1 92 ? 31.782 42.325 -9.270 1.00 53.22 92 GLU A C 1
ATOM 797 O O . GLU A 1 92 ? 32.505 43.266 -9.602 1.00 53.22 92 GLU A O 1
ATOM 802 N N . LYS A 1 93 ? 30.548 42.562 -8.804 1.00 51.22 93 LYS A N 1
ATOM 803 C CA . LYS A 1 93 ? 29.992 43.931 -8.738 1.00 51.22 93 LYS A CA 1
ATOM 804 C C . LYS A 1 93 ? 30.410 44.697 -7.471 1.00 51.22 93 LYS A C 1
ATOM 806 O O . LYS A 1 93 ? 30.089 45.880 -7.334 1.00 51.22 93 LYS A O 1
ATOM 811 N N . GLY A 1 94 ? 31.078 44.013 -6.540 1.00 50.84 94 GLY A N 1
ATOM 812 C CA . GLY A 1 94 ? 31.714 44.606 -5.364 1.00 50.84 94 GLY A CA 1
ATOM 813 C C . GLY A 1 94 ? 33.152 45.025 -5.659 1.00 50.84 94 GLY A C 1
ATOM 814 O O . GLY A 1 94 ? 33.491 46.179 -5.440 1.00 50.84 94 GLY A O 1
ATOM 815 N N . GLU A 1 95 ? 33.960 44.134 -6.238 1.00 54.34 95 GLU A N 1
ATOM 816 C CA . GLU A 1 95 ? 35.384 44.377 -6.537 1.00 54.34 95 GLU A CA 1
ATOM 817 C C . GLU A 1 95 ? 35.633 45.487 -7.558 1.00 54.34 95 GLU A C 1
ATOM 819 O O . GLU A 1 95 ? 36.497 46.329 -7.325 1.00 54.34 95 GLU A O 1
ATOM 824 N N . ARG A 1 96 ? 34.816 45.601 -8.616 1.00 52.09 96 ARG A N 1
ATOM 825 C CA . ARG A 1 96 ? 34.918 46.748 -9.540 1.00 52.09 96 ARG A CA 1
ATOM 826 C C . ARG A 1 96 ? 34.686 48.094 -8.849 1.00 52.09 96 ARG A C 1
ATOM 828 O O . ARG A 1 96 ? 35.308 49.084 -9.208 1.00 52.09 96 ARG A O 1
ATOM 835 N N . ARG A 1 97 ? 33.839 48.124 -7.816 1.00 54.47 97 ARG A N 1
ATOM 836 C CA . ARG A 1 97 ? 33.556 49.341 -7.041 1.00 54.47 97 ARG A CA 1
ATOM 837 C C . ARG A 1 97 ? 34.712 49.715 -6.110 1.00 54.47 97 ARG A C 1
ATOM 839 O O . ARG A 1 97 ? 34.911 50.896 -5.853 1.00 54.47 97 ARG A O 1
ATOM 846 N N . TRP A 1 98 ? 35.452 48.722 -5.613 1.00 49.53 98 TRP A N 1
ATOM 847 C CA . TRP A 1 98 ? 36.654 48.929 -4.803 1.00 49.53 98 TRP A CA 1
ATOM 848 C C . TRP A 1 98 ? 37.836 49.397 -5.660 1.00 49.53 98 TRP A C 1
ATOM 850 O O . TRP A 1 98 ? 38.496 50.361 -5.289 1.00 49.53 98 TRP A O 1
ATOM 860 N N . MET A 1 99 ? 38.039 48.809 -6.846 1.00 51.66 99 MET A N 1
ATOM 861 C CA . MET A 1 99 ? 39.059 49.264 -7.802 1.00 51.66 99 MET A CA 1
ATOM 862 C C . MET A 1 99 ? 38.815 50.704 -8.282 1.00 51.66 99 MET A C 1
ATOM 864 O O . MET A 1 99 ? 39.746 51.505 -8.279 1.00 51.66 99 MET A O 1
ATOM 868 N N . ASP A 1 100 ? 37.570 51.077 -8.600 1.00 59.16 100 ASP A N 1
ATOM 869 C CA . ASP A 1 100 ? 37.224 52.457 -8.987 1.00 59.16 100 ASP A CA 1
ATOM 870 C C . ASP A 1 100 ? 37.465 53.477 -7.854 1.00 59.16 100 ASP A C 1
ATOM 872 O O . ASP A 1 100 ? 37.771 54.646 -8.113 1.00 59.16 100 ASP A O 1
ATOM 876 N N . PHE A 1 101 ? 37.329 53.054 -6.591 1.00 57.12 101 PHE A N 1
ATOM 877 C CA . PHE A 1 101 ? 37.553 53.906 -5.420 1.00 57.12 101 PHE A CA 1
ATOM 878 C C . PHE A 1 101 ? 39.048 54.104 -5.126 1.00 57.12 101 PHE A C 1
ATOM 880 O O . PHE A 1 101 ? 39.470 55.222 -4.828 1.00 57.12 101 PHE A O 1
ATOM 887 N N . GLU A 1 102 ? 39.855 53.051 -5.265 1.00 63.22 102 GLU A N 1
ATOM 888 C CA . GLU A 1 102 ? 41.306 53.102 -5.048 1.00 63.22 102 GLU A CA 1
ATOM 889 C C . GLU A 1 102 ? 42.012 53.914 -6.145 1.00 63.22 102 GLU A C 1
ATOM 891 O O . GLU A 1 102 ? 42.844 54.775 -5.855 1.00 63.22 102 GLU A O 1
ATOM 896 N N . VAL A 1 103 ? 41.602 53.729 -7.407 1.00 62.38 103 VAL A N 1
ATOM 897 C CA . VAL A 1 103 ? 42.117 54.506 -8.545 1.00 62.38 103 VAL A CA 1
ATOM 898 C C . VAL A 1 103 ? 41.815 55.997 -8.359 1.00 62.38 103 VAL A C 1
ATOM 900 O O . VAL A 1 103 ? 42.704 56.828 -8.524 1.00 62.38 103 VAL A O 1
ATOM 903 N N . ARG A 1 104 ? 40.602 56.365 -7.918 1.00 56.50 104 ARG A N 1
ATOM 904 C CA . ARG A 1 104 ? 40.256 57.771 -7.627 1.00 56.50 104 ARG A CA 1
ATOM 905 C C . ARG A 1 104 ? 41.040 58.376 -6.459 1.00 56.50 104 ARG A C 1
ATOM 907 O O . ARG A 1 104 ? 41.292 59.576 -6.489 1.00 56.50 104 ARG A O 1
ATOM 914 N N . LYS A 1 105 ? 41.438 57.588 -5.454 1.00 59.66 105 LYS A N 1
ATOM 915 C CA . LYS A 1 105 ? 42.307 58.069 -4.364 1.00 59.66 105 LYS A CA 1
ATOM 916 C C . LYS A 1 105 ? 43.736 58.339 -4.830 1.00 59.66 105 LYS A C 1
ATOM 918 O O . LYS A 1 105 ? 44.329 59.313 -4.382 1.00 59.66 105 LYS A O 1
ATOM 923 N N . SER A 1 106 ? 44.266 57.523 -5.742 1.00 57.31 106 SER A N 1
ATOM 924 C CA . SER A 1 106 ? 45.604 57.725 -6.312 1.00 57.31 106 SER A CA 1
ATOM 925 C C . SER A 1 106 ? 45.717 59.049 -7.077 1.00 57.31 106 SER A C 1
ATOM 927 O O . SER A 1 106 ? 46.722 59.732 -6.930 1.00 57.31 106 SER A O 1
ATOM 929 N N . PHE A 1 107 ? 44.685 59.454 -7.824 1.00 56.00 107 PHE A N 1
ATOM 930 C CA . PHE A 1 107 ? 44.692 60.716 -8.581 1.00 56.00 107 PHE A CA 1
ATOM 931 C C . PHE A 1 107 ? 44.524 61.983 -7.723 1.00 56.00 107 PHE A C 1
ATOM 933 O O . PHE A 1 107 ? 44.818 63.077 -8.194 1.00 56.00 107 PHE A O 1
ATOM 940 N N . LEU A 1 108 ? 44.040 61.866 -6.482 1.00 57.28 108 LEU A N 1
ATOM 941 C CA . LEU A 1 108 ? 43.812 63.012 -5.590 1.00 57.28 108 LEU A CA 1
ATOM 942 C C . LEU A 1 108 ? 45.007 63.335 -4.679 1.00 57.28 108 LEU A C 1
ATOM 944 O O . LEU A 1 108 ? 44.971 64.351 -3.997 1.00 57.28 108 LEU A O 1
ATOM 948 N N . ASN A 1 109 ? 46.050 62.499 -4.674 1.00 52.78 109 ASN A N 1
ATOM 949 C CA . ASN A 1 109 ? 47.267 62.698 -3.876 1.00 52.78 109 ASN A CA 1
ATOM 950 C C . ASN A 1 109 ? 48.452 63.265 -4.690 1.00 52.78 109 ASN A C 1
ATOM 952 O O . ASN A 1 109 ? 49.552 63.367 -4.154 1.00 52.78 109 ASN A O 1
ATOM 956 N N . GLU A 1 110 ? 48.245 63.622 -5.963 1.00 55.12 110 GLU A N 1
ATOM 957 C CA . GLU A 1 110 ? 49.273 64.200 -6.852 1.00 55.12 110 GLU A CA 1
ATOM 958 C C . GLU A 1 110 ? 49.096 65.715 -7.121 1.00 55.12 110 GLU A C 1
ATOM 960 O O . GLU A 1 110 ? 49.734 66.251 -8.027 1.00 55.12 110 GLU A O 1
ATOM 965 N N . PHE A 1 111 ? 48.284 66.424 -6.323 1.00 52.81 111 PH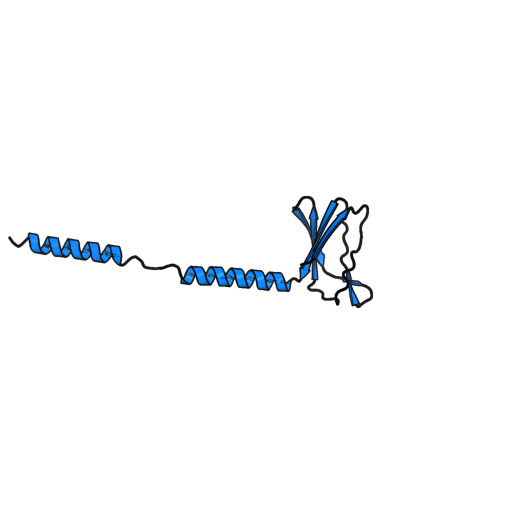E A N 1
ATOM 966 C CA . PHE A 1 111 ? 48.175 67.893 -6.341 1.00 52.81 111 PHE A CA 1
ATOM 967 C C . PHE A 1 111 ? 48.229 68.492 -4.935 1.00 52.81 111 PHE A C 1
ATOM 969 O O . PHE A 1 111 ? 47.528 67.961 -4.044 1.00 52.81 111 PHE A O 1
#

Sequence (111 aa):
MWKVKVQAKKPFMPSFAEAYDPLWEARIYRDGKLVEKVKSIPLYSVINGFWINETGNLEIVIRYTPQDWFEWFDDFRYNLHRLHRLPILRLEKGERRWMDFEVRKSFLNEF